Protein AF-A0A955WW22-F1 (afdb_monomer_lite)

Sequence (126 aa):
MLRGLLWAALGLWAAACSETVEDIDRTQGNLIRKADLEGEWYLLQTVVGVPPTSAFTFEGETSRMERIRWAIHEDYLVAYRSYPLVPGAEAPSTQQPFDGIENPVAAYPIQAHVDVLREYNANTGE

Secondary structure (DSSP, 8-state):
-HHHHHHHHHHGGGG-----PPEE--SPS----GGGG-S-EEE--B-----TT-SS--TT-B---EEEEEEE-SSEEEEEESSPPPTTTTS-S-SS---STT-EEEEEE-----PPEEP--TTTT-

Radius of gyration: 25.36 Å; chains: 1; bounding box: 56×61×59 Å

Structure (mmCIF, N/CA/C/O backbone):
data_AF-A0A955WW22-F1
#
_entry.id   AF-A0A955WW22-F1
#
loop_
_atom_site.group_PDB
_atom_site.id
_atom_site.type_symbol
_atom_site.label_atom_id
_atom_site.label_alt_id
_atom_site.label_comp_id
_atom_site.label_asym_id
_atom_site.label_entity_id
_atom_site.label_seq_id
_atom_site.pdbx_PDB_ins_code
_atom_site.Cartn_x
_atom_site.Cartn_y
_atom_site.Cartn_z
_atom_site.occupancy
_atom_site.B_iso_or_equiv
_atom_site.auth_seq_id
_atom_site.auth_comp_id
_atom_site.auth_asym_id
_atom_site.auth_atom_id
_atom_site.pdbx_PDB_model_num
ATOM 1 N N . MET A 1 1 ? -28.976 49.541 29.568 1.00 50.62 1 MET A N 1
ATOM 2 C CA . MET A 1 1 ? -27.673 48.837 29.636 1.00 50.62 1 MET A CA 1
ATOM 3 C C . MET A 1 1 ? -27.809 47.328 29.886 1.00 50.62 1 MET A C 1
ATOM 5 O O . MET A 1 1 ? -26.994 46.586 29.367 1.00 50.62 1 MET A O 1
ATOM 9 N N . LEU A 1 2 ? -28.868 46.841 30.556 1.00 49.44 2 LEU A N 1
ATOM 10 C CA . LEU A 1 2 ? -29.058 45.405 30.854 1.00 49.44 2 LEU A CA 1
ATOM 11 C C . LEU A 1 2 ? -29.469 44.515 29.652 1.00 49.44 2 LEU A C 1
ATOM 13 O O . LEU A 1 2 ? -29.171 43.328 29.637 1.00 49.44 2 LEU A O 1
ATOM 17 N N . ARG A 1 3 ? -30.113 45.078 28.614 1.00 49.09 3 ARG A N 1
ATOM 18 C CA . ARG A 1 3 ? -30.523 44.330 27.401 1.00 49.09 3 ARG A CA 1
ATOM 19 C C . ARG A 1 3 ? -29.359 43.960 26.477 1.00 49.09 3 ARG A C 1
ATOM 21 O O . ARG A 1 3 ? -29.460 42.949 25.807 1.00 49.09 3 ARG A O 1
ATOM 28 N N . GLY A 1 4 ? -28.265 44.726 26.457 1.00 49.16 4 GLY A N 1
ATOM 29 C CA . GLY A 1 4 ? -27.090 44.408 25.629 1.00 49.16 4 GLY A CA 1
ATOM 30 C C . GLY A 1 4 ? -26.268 43.236 26.176 1.00 49.16 4 GLY A C 1
ATOM 31 O O . GLY A 1 4 ? -25.749 42.438 25.405 1.00 49.16 4 GLY A O 1
ATOM 32 N N . LEU A 1 5 ? -26.226 43.083 27.506 1.00 53.41 5 LEU A N 1
ATOM 33 C CA . LEU A 1 5 ? -25.524 41.974 28.162 1.00 53.41 5 LEU A CA 1
ATOM 34 C C . LEU A 1 5 ? -26.197 40.614 27.912 1.00 53.41 5 LEU A C 1
ATOM 36 O O . LEU A 1 5 ? -25.508 39.609 27.769 1.00 53.41 5 LEU A O 1
ATOM 40 N N . LEU A 1 6 ? -27.530 40.583 27.812 1.00 52.78 6 LEU A N 1
ATOM 41 C CA . LEU A 1 6 ? -28.293 39.353 27.556 1.00 52.78 6 LEU A CA 1
ATOM 42 C C . LEU A 1 6 ? -28.050 38.776 26.152 1.00 52.78 6 LEU A C 1
ATOM 44 O O . LEU A 1 6 ? -28.062 37.561 25.986 1.00 52.78 6 LEU A O 1
ATOM 48 N N . TRP A 1 7 ? -27.777 39.625 25.156 1.00 54.47 7 TRP A N 1
ATOM 49 C CA . TRP A 1 7 ? -27.446 39.176 23.798 1.00 54.47 7 TRP A CA 1
ATOM 50 C C . TRP A 1 7 ? -25.994 38.702 23.669 1.00 54.47 7 TRP A C 1
ATOM 52 O O . TRP A 1 7 ? -25.729 37.754 22.935 1.00 54.47 7 TRP A O 1
ATOM 62 N N . ALA A 1 8 ? -25.066 39.296 24.426 1.00 55.69 8 ALA A N 1
ATOM 63 C CA . ALA A 1 8 ? -23.677 38.836 24.475 1.00 55.69 8 ALA A CA 1
ATOM 64 C C . ALA A 1 8 ? -23.545 37.462 25.161 1.00 55.69 8 ALA A C 1
ATOM 66 O O . ALA A 1 8 ? -22.754 36.629 24.727 1.00 55.69 8 ALA A O 1
ATOM 67 N N . ALA A 1 9 ? -24.361 37.197 26.187 1.00 55.59 9 ALA A N 1
ATOM 68 C CA . ALA A 1 9 ? -24.375 35.909 26.876 1.00 55.59 9 ALA A CA 1
ATOM 69 C C . ALA A 1 9 ? -24.913 34.765 25.999 1.00 55.59 9 ALA A C 1
ATOM 71 O O . ALA A 1 9 ? -24.430 33.647 26.120 1.00 55.59 9 ALA A O 1
ATOM 72 N N . LEU A 1 10 ? -25.862 35.029 25.092 1.00 55.91 10 LEU A N 1
ATOM 73 C CA . LEU A 1 10 ? -26.447 34.002 24.219 1.00 55.91 10 LEU A CA 1
ATOM 74 C C . LEU A 1 10 ? -25.512 33.590 23.063 1.00 55.91 10 LEU A C 1
ATOM 76 O O . LEU A 1 10 ? -25.578 32.458 22.596 1.00 55.91 10 LEU A O 1
ATOM 80 N N . GLY A 1 11 ? -24.608 34.481 22.635 1.00 57.59 11 GLY A N 1
ATOM 81 C CA . GLY A 1 11 ? -23.609 34.188 21.600 1.00 57.59 11 GLY A CA 1
ATOM 82 C C . GLY A 1 11 ? -22.461 33.284 22.068 1.00 57.59 11 GLY A C 1
ATOM 83 O O . GLY A 1 11 ? -21.884 32.573 21.251 1.00 57.59 11 GLY A O 1
ATOM 84 N N . LEU A 1 12 ? -22.157 33.256 23.373 1.00 55.91 12 LEU A N 1
ATOM 85 C CA . LEU A 1 12 ? -21.073 32.430 23.926 1.00 55.91 12 LEU A CA 1
ATOM 86 C C . LEU A 1 12 ? -21.406 30.929 23.994 1.00 55.91 12 LEU A C 1
ATOM 88 O O . LEU A 1 12 ? -20.492 30.115 24.047 1.00 55.91 12 LEU A O 1
ATOM 92 N N . TRP A 1 13 ? -22.687 30.548 23.947 1.00 55.25 13 TRP A N 1
ATOM 93 C CA . TRP A 1 13 ? -23.103 29.137 23.945 1.00 55.25 13 TRP A CA 1
ATOM 94 C C . TRP A 1 13 ? -23.014 28.480 22.563 1.00 55.25 13 TRP A C 1
ATOM 96 O O . TRP A 1 13 ? -22.964 27.258 22.470 1.00 55.25 13 TRP A O 1
ATOM 106 N N . ALA A 1 14 ? -22.950 29.268 21.485 1.00 55.97 14 ALA A N 1
ATOM 107 C CA . ALA A 1 14 ? -22.828 28.745 20.123 1.00 55.97 14 ALA A CA 1
ATOM 108 C C . ALA A 1 14 ? -21.383 28.360 19.744 1.00 55.97 14 ALA A C 1
ATOM 110 O O . ALA A 1 14 ? -21.169 27.746 18.703 1.00 55.97 14 ALA A O 1
ATOM 111 N N . ALA A 1 15 ? -20.395 28.705 20.577 1.00 56.25 15 ALA A N 1
ATOM 112 C CA . ALA A 1 15 ? -18.991 28.344 20.372 1.00 56.25 15 ALA A CA 1
ATOM 113 C C . ALA A 1 15 ? -18.618 26.966 20.956 1.00 56.25 15 ALA A C 1
ATOM 115 O O . ALA A 1 15 ? -17.486 26.533 20.789 1.00 56.25 15 ALA A O 1
ATOM 116 N N . ALA A 1 16 ? -19.556 26.253 21.593 1.00 53.38 16 ALA A N 1
ATOM 117 C CA . ALA A 1 16 ? -19.357 24.879 22.070 1.00 53.38 16 ALA A CA 1
ATOM 118 C C . ALA A 1 16 ? -19.538 23.817 20.962 1.00 53.38 16 ALA A C 1
ATOM 120 O O . ALA A 1 16 ? -19.734 22.638 21.247 1.00 53.38 16 ALA A O 1
ATOM 121 N N . CYS A 1 17 ? -19.517 24.227 19.691 1.00 58.28 17 CYS A N 1
ATOM 122 C CA . CYS A 1 17 ? -19.623 23.315 18.563 1.00 58.28 17 CYS A CA 1
ATOM 123 C C . CYS A 1 17 ? -18.399 22.394 18.486 1.00 58.28 17 CYS A C 1
ATOM 125 O O . CYS A 1 17 ? -17.362 22.783 17.958 1.00 58.28 17 CYS A O 1
ATOM 127 N N . SER A 1 18 ? -18.609 21.149 18.921 1.00 54.56 18 SER A N 1
ATOM 128 C CA . SER A 1 18 ? -18.066 19.940 18.296 1.00 54.56 18 SER A CA 1
ATOM 129 C C . SER A 1 18 ? -16.544 19.920 18.151 1.00 54.56 18 SER A C 1
ATOM 131 O O . SER A 1 18 ? -16.012 19.910 17.039 1.00 54.56 18 SER A O 1
ATOM 133 N N . GLU A 1 19 ? -15.840 19.838 19.272 1.00 60.41 19 GLU A N 1
ATOM 134 C CA . GLU A 1 19 ? -14.495 19.275 19.241 1.00 60.41 19 GLU A CA 1
ATOM 135 C C . GLU A 1 19 ? -14.633 17.781 18.925 1.00 60.41 19 GLU A C 1
ATOM 137 O O . GLU A 1 19 ? -15.349 17.057 19.621 1.00 60.41 19 GLU A O 1
ATOM 142 N N . THR A 1 20 ? -14.042 17.338 17.814 1.00 59.00 20 THR A N 1
ATOM 143 C CA . THR A 1 20 ? -14.035 15.922 17.442 1.00 59.00 20 THR A CA 1
ATOM 144 C C . THR A 1 20 ? -13.305 15.177 18.545 1.00 59.00 20 THR A C 1
ATOM 146 O O . THR A 1 20 ? -12.107 15.376 18.722 1.00 59.00 20 THR A O 1
ATOM 149 N N . VAL A 1 21 ? -14.037 14.365 19.304 1.00 63.91 21 VAL A N 1
ATOM 150 C CA . VAL A 1 21 ? -13.452 13.575 20.384 1.00 63.91 21 VAL A CA 1
ATOM 151 C C . VAL A 1 21 ? -12.376 12.677 19.786 1.00 63.91 21 VAL A C 1
ATOM 153 O O . VAL A 1 21 ? -12.659 11.917 18.856 1.00 63.91 21 VAL A O 1
ATOM 156 N N . GLU A 1 22 ? -11.140 12.833 20.260 1.00 65.19 22 GLU A N 1
ATOM 157 C CA . GLU A 1 22 ? -10.020 12.024 19.793 1.00 65.19 22 GLU A CA 1
ATOM 158 C C . GLU A 1 22 ? -10.222 10.557 20.201 1.00 65.19 22 GLU A C 1
ATOM 160 O O . GLU A 1 22 ? -10.892 10.225 21.184 1.00 65.19 22 GLU A O 1
ATOM 165 N N . ASP A 1 23 ? -9.678 9.652 19.394 1.00 67.06 23 ASP A N 1
ATOM 166 C CA . ASP A 1 23 ? -9.746 8.227 19.682 1.00 67.06 23 ASP A CA 1
ATOM 167 C C . ASP A 1 23 ? -8.780 7.885 20.831 1.00 67.06 23 ASP A C 1
ATOM 169 O O . ASP A 1 23 ? -7.624 8.318 20.829 1.00 67.06 23 ASP A O 1
ATOM 173 N N . ILE A 1 24 ? -9.211 7.061 21.798 1.00 63.59 24 ILE A N 1
ATOM 174 C CA . ILE A 1 24 ? -8.279 6.462 22.763 1.00 63.59 24 ILE A CA 1
ATOM 175 C C . ILE A 1 24 ? -7.523 5.362 22.024 1.00 63.59 24 ILE A C 1
ATOM 177 O O . ILE A 1 24 ? -7.912 4.190 22.024 1.00 63.59 24 ILE A O 1
ATOM 181 N N . ASP A 1 25 ? -6.399 5.735 21.423 1.00 62.97 25 ASP A N 1
ATOM 182 C CA . ASP A 1 25 ? -5.485 4.767 20.844 1.00 62.97 25 ASP A CA 1
ATOM 183 C C . ASP A 1 25 ? -4.551 4.196 21.924 1.00 62.97 25 ASP A C 1
ATOM 185 O O . ASP A 1 25 ? -3.544 4.786 22.317 1.00 62.97 25 ASP A O 1
ATOM 189 N N . ARG A 1 26 ? -4.924 3.025 22.450 1.00 67.38 26 ARG A N 1
ATOM 190 C CA . ARG A 1 26 ? -4.073 2.192 23.325 1.00 67.38 26 ARG A CA 1
ATOM 191 C C . ARG A 1 26 ? -3.390 1.058 22.562 1.00 67.38 26 ARG A C 1
ATOM 193 O O . ARG A 1 26 ? -2.803 0.169 23.185 1.00 67.38 26 ARG A O 1
ATOM 200 N N . THR A 1 27 ? -3.530 1.031 21.243 1.00 64.94 27 THR A N 1
ATOM 201 C CA . THR A 1 27 ? -2.924 0.007 20.401 1.00 64.94 27 THR A CA 1
ATOM 202 C C . THR A 1 27 ? -1.442 0.328 20.176 1.00 64.94 27 THR A C 1
ATOM 204 O O . THR A 1 27 ? -0.961 1.416 20.494 1.00 64.94 27 THR A O 1
ATOM 207 N N . GLN A 1 28 ? -0.658 -0.651 19.718 1.00 59.69 28 GLN A N 1
ATOM 208 C CA . GLN A 1 28 ? 0.727 -0.366 19.339 1.00 59.69 28 GLN A CA 1
ATOM 209 C C . GLN A 1 28 ? 0.752 0.511 18.080 1.00 59.69 28 GLN A C 1
ATOM 211 O O . GLN A 1 28 ? -0.123 0.390 17.229 1.00 59.69 28 GLN A O 1
ATOM 216 N N . GLY A 1 29 ? 1.769 1.371 17.946 1.00 74.19 29 GLY A N 1
ATOM 217 C CA . GLY A 1 29 ? 1.908 2.249 16.780 1.00 74.19 29 GLY A CA 1
ATOM 218 C C . GLY A 1 29 ? 1.927 1.499 15.437 1.00 74.19 29 GLY A C 1
ATOM 219 O O . GLY A 1 29 ? 2.190 0.298 15.388 1.00 74.19 29 GLY A O 1
ATOM 220 N N . ASN A 1 30 ? 1.726 2.248 14.345 1.00 79.81 30 ASN A N 1
ATOM 221 C CA . ASN A 1 30 ? 1.579 1.788 12.948 1.00 79.81 30 ASN A CA 1
ATOM 222 C C . ASN A 1 30 ? 0.169 1.346 12.523 1.00 79.81 30 ASN A C 1
ATOM 224 O O . ASN A 1 30 ? 0.026 0.614 11.542 1.00 79.81 30 ASN A O 1
ATOM 228 N N . LEU A 1 31 ? -0.878 1.822 13.196 1.00 87.81 31 LEU A N 1
ATOM 229 C CA . LEU A 1 31 ? -2.211 1.795 12.605 1.00 87.81 31 LEU A CA 1
ATOM 230 C C . LEU A 1 31 ? -2.346 2.870 11.524 1.00 87.81 31 LEU A C 1
ATOM 232 O O . LEU A 1 31 ? -1.821 3.975 11.646 1.00 87.81 31 LEU A O 1
ATOM 236 N N . ILE A 1 32 ? -3.086 2.536 10.471 1.00 90.00 32 ILE A N 1
ATOM 237 C CA . ILE A 1 32 ? -3.502 3.470 9.425 1.00 90.00 32 ILE A CA 1
ATOM 238 C C . ILE A 1 32 ? -5.025 3.484 9.443 1.00 90.00 32 ILE A C 1
ATOM 240 O O . ILE A 1 32 ? -5.656 2.423 9.381 1.00 90.00 32 ILE A O 1
ATOM 244 N N . ARG A 1 33 ? -5.637 4.669 9.527 1.00 91.56 33 ARG A N 1
ATOM 245 C CA . ARG A 1 33 ? -7.098 4.765 9.456 1.00 91.56 33 ARG A CA 1
ATOM 246 C C . ARG A 1 33 ? -7.527 4.471 8.028 1.00 91.56 33 ARG A C 1
ATOM 248 O O . ARG A 1 33 ? -6.943 4.983 7.080 1.00 91.56 33 ARG A O 1
ATOM 255 N N . LYS A 1 34 ? -8.594 3.689 7.862 1.00 93.94 34 LYS A N 1
ATOM 256 C CA . LYS A 1 34 ? -9.103 3.326 6.528 1.00 93.94 34 LYS A CA 1
ATOM 257 C C . LYS A 1 34 ? -9.460 4.558 5.687 1.00 93.94 34 LYS A C 1
ATOM 259 O O . LYS A 1 34 ? -9.192 4.563 4.493 1.00 93.94 34 LYS A O 1
ATOM 264 N N . ALA A 1 35 ? -9.976 5.608 6.327 1.00 94.25 35 ALA A N 1
ATOM 265 C CA . ALA A 1 35 ? -10.280 6.884 5.679 1.00 94.25 35 ALA A CA 1
ATOM 266 C C . ALA A 1 35 ? -9.034 7.572 5.087 1.00 94.25 35 ALA A C 1
ATOM 268 O O . ALA A 1 35 ? -9.130 8.237 4.061 1.00 94.25 35 ALA A O 1
ATOM 269 N N . ASP A 1 36 ? -7.850 7.363 5.676 1.00 94.12 36 ASP A N 1
ATOM 270 C CA . ASP A 1 36 ? -6.595 7.911 5.153 1.00 94.12 36 ASP A CA 1
ATOM 271 C C . ASP A 1 36 ? -6.123 7.168 3.886 1.00 94.12 36 ASP A C 1
ATOM 273 O O . ASP A 1 36 ? -5.139 7.578 3.290 1.00 94.12 36 ASP A O 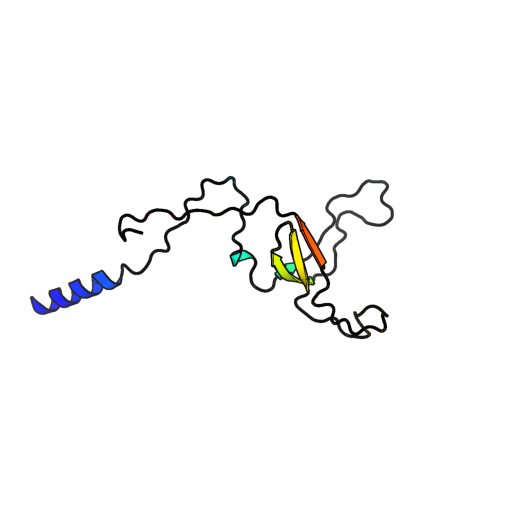1
ATOM 277 N N . LEU A 1 37 ? -6.785 6.081 3.464 1.00 96.06 37 LEU A N 1
ATOM 278 C CA . LEU A 1 37 ? -6.491 5.346 2.222 1.00 96.06 37 LEU A CA 1
ATOM 279 C C . LEU A 1 37 ? -7.475 5.675 1.089 1.00 96.06 37 LEU A C 1
ATOM 281 O O . LEU A 1 37 ? -7.362 5.130 -0.010 1.00 96.06 37 LEU A O 1
ATOM 285 N N . GLU A 1 38 ? -8.448 6.550 1.334 1.00 96.12 38 GLU A N 1
ATOM 286 C CA . GLU A 1 38 ? -9.395 6.982 0.312 1.00 96.12 38 GLU A CA 1
ATOM 287 C C . GLU A 1 38 ? -8.722 7.888 -0.738 1.00 96.12 38 GLU A C 1
ATOM 289 O O . GLU A 1 38 ? -7.643 8.449 -0.530 1.00 96.12 38 GLU A O 1
ATOM 294 N N . GLY A 1 39 ? -9.360 8.026 -1.903 1.00 95.62 39 GLY A N 1
ATOM 295 C CA . GLY A 1 39 ? -8.881 8.875 -2.996 1.00 95.62 39 GLY A CA 1
ATOM 296 C C . GLY A 1 39 ? -7.858 8.218 -3.929 1.00 95.62 39 GLY A C 1
ATOM 297 O O . GLY A 1 39 ? -7.768 6.993 -4.039 1.00 95.62 39 GLY A O 1
ATOM 298 N N . GLU A 1 40 ? -7.123 9.060 -4.659 1.00 96.00 40 GLU A N 1
ATOM 299 C CA . GLU A 1 40 ? -6.090 8.639 -5.607 1.00 96.00 40 GLU A CA 1
ATOM 300 C C . GLU A 1 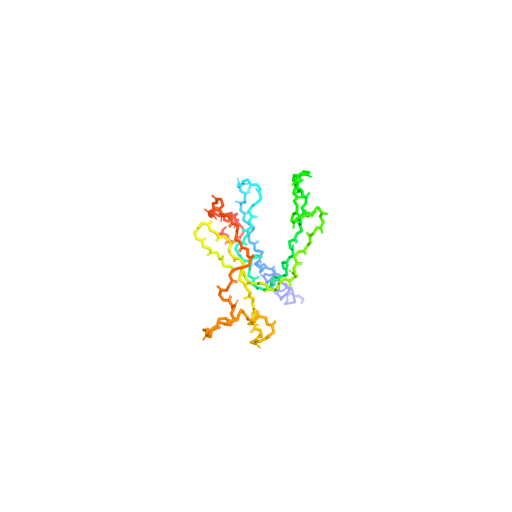40 ? -4.690 8.905 -5.052 1.00 96.00 40 GLU A C 1
ATOM 302 O O . GLU A 1 40 ? -4.420 9.961 -4.479 1.00 96.00 40 GLU A O 1
ATOM 307 N N . TRP A 1 41 ? -3.784 7.961 -5.284 1.00 96.56 41 TRP A N 1
ATOM 308 C CA . TRP A 1 41 ? -2.414 7.988 -4.781 1.00 96.56 41 TRP A CA 1
ATOM 309 C C . TRP A 1 41 ? -1.418 7.824 -5.920 1.00 96.56 41 TRP A C 1
ATOM 311 O O . TRP A 1 41 ? -1.727 7.208 -6.937 1.00 96.56 41 TRP A O 1
ATOM 321 N N . TYR A 1 42 ? -0.205 8.336 -5.734 1.00 95.94 42 TYR A N 1
ATOM 322 C CA . TYR A 1 42 ? 0.916 8.057 -6.627 1.00 95.94 42 TYR A CA 1
ATOM 323 C C . TYR A 1 42 ? 1.841 7.044 -5.962 1.00 95.94 42 TYR A C 1
ATOM 325 O O . TYR A 1 42 ? 2.363 7.292 -4.877 1.00 95.94 42 TYR A O 1
ATOM 333 N N . LEU A 1 43 ? 2.034 5.903 -6.618 1.00 95.19 43 LEU A N 1
ATOM 334 C CA . LEU A 1 43 ? 2.895 4.824 -6.156 1.00 95.19 43 LEU A CA 1
ATOM 335 C C . LEU A 1 43 ? 4.120 4.718 -7.060 1.00 95.19 43 LEU A C 1
ATOM 337 O O . LEU A 1 43 ? 4.008 4.699 -8.286 1.00 95.19 43 LEU A O 1
ATOM 341 N N . LEU A 1 44 ? 5.288 4.614 -6.436 1.00 94.75 44 LEU A N 1
ATOM 342 C CA . LEU A 1 44 ? 6.562 4.385 -7.099 1.00 94.75 44 LEU A CA 1
ATOM 343 C C . LEU A 1 44 ? 7.369 3.406 -6.247 1.00 94.75 44 LEU A C 1
ATOM 345 O O . LEU A 1 44 ? 7.600 3.669 -5.068 1.00 94.75 44 LEU A O 1
ATOM 349 N N . GLN A 1 45 ? 7.770 2.275 -6.819 1.00 93.19 45 GLN A N 1
ATOM 350 C CA . GLN A 1 45 ? 8.577 1.285 -6.110 1.00 93.19 45 GLN A CA 1
ATOM 351 C C . GLN A 1 45 ? 10.045 1.471 -6.466 1.00 93.19 45 GLN A C 1
ATOM 353 O O . GLN A 1 45 ? 10.378 1.597 -7.641 1.00 93.19 45 GLN A O 1
ATOM 358 N N . THR A 1 46 ? 10.915 1.427 -5.462 1.00 95.31 46 THR A N 1
ATOM 359 C CA . THR A 1 46 ? 12.368 1.466 -5.644 1.00 95.31 46 THR A CA 1
ATOM 360 C C . THR A 1 46 ? 12.988 0.260 -4.962 1.00 95.31 46 THR A C 1
ATOM 362 O O . THR A 1 46 ? 12.668 -0.065 -3.817 1.00 95.31 46 THR A O 1
ATOM 365 N N . VAL A 1 47 ? 13.888 -0.408 -5.672 1.00 95.19 47 VAL A N 1
ATOM 366 C CA . VAL A 1 47 ? 14.666 -1.525 -5.151 1.00 95.19 47 VAL A CA 1
ATOM 367 C C . VAL A 1 47 ? 15.729 -0.977 -4.201 1.00 95.19 47 VAL A C 1
ATOM 369 O O . VAL A 1 47 ? 16.614 -0.237 -4.617 1.00 95.19 47 VAL A O 1
ATOM 372 N N . VAL A 1 48 ? 15.649 -1.326 -2.917 1.00 96.19 48 VAL A N 1
ATOM 373 C CA . VAL A 1 48 ? 16.580 -0.833 -1.878 1.00 96.19 48 VAL A CA 1
ATOM 374 C C . VAL A 1 48 ? 17.671 -1.835 -1.498 1.00 96.19 48 VAL A C 1
ATOM 376 O O . VAL A 1 48 ? 18.529 -1.523 -0.681 1.00 96.19 48 VAL A O 1
ATOM 379 N N . GLY A 1 49 ? 17.628 -3.044 -2.053 1.00 95.50 49 GLY A N 1
ATOM 380 C CA . GLY A 1 49 ? 18.592 -4.093 -1.745 1.00 95.50 49 GLY A CA 1
ATOM 381 C C . GLY A 1 49 ? 18.422 -5.292 -2.663 1.00 95.50 49 GLY A C 1
ATOM 382 O O . GLY A 1 49 ? 17.296 -5.737 -2.899 1.00 95.50 49 GLY A O 1
ATOM 383 N N . VAL A 1 50 ? 19.535 -5.823 -3.170 1.00 95.88 50 VAL A N 1
ATOM 384 C CA . VAL A 1 50 ? 19.556 -7.050 -3.982 1.00 95.88 50 VAL A CA 1
ATOM 385 C C . VAL A 1 50 ? 20.769 -7.910 -3.618 1.00 95.88 50 VAL A C 1
ATOM 387 O O . VAL A 1 50 ? 21.815 -7.378 -3.249 1.00 95.88 50 VAL A O 1
ATOM 390 N N . PRO A 1 51 ? 20.688 -9.247 -3.730 1.00 94.62 51 PRO A N 1
ATOM 391 C CA . PRO A 1 51 ? 21.870 -10.089 -3.599 1.00 94.62 51 PRO A CA 1
ATOM 392 C C . PRO A 1 51 ? 22.933 -9.720 -4.652 1.00 94.62 51 PRO A C 1
ATOM 394 O O . PRO A 1 51 ? 22.565 -9.476 -5.804 1.00 94.62 51 PRO A O 1
ATOM 397 N N . PRO A 1 52 ? 24.242 -9.780 -4.333 1.00 89.94 52 PRO A N 1
ATOM 398 C CA . PRO A 1 52 ? 25.310 -9.444 -5.286 1.00 89.94 52 PRO A CA 1
ATOM 399 C C . PRO A 1 52 ? 25.333 -10.304 -6.558 1.00 89.94 52 PRO A C 1
ATOM 401 O O . PRO A 1 52 ? 25.963 -9.945 -7.545 1.00 89.94 52 PRO A O 1
ATOM 404 N N . THR A 1 53 ? 24.677 -11.464 -6.531 1.00 94.56 53 THR A N 1
ATOM 405 C CA . THR A 1 53 ? 24.560 -12.397 -7.657 1.00 94.56 53 THR A CA 1
ATOM 406 C C . THR A 1 53 ? 23.334 -12.138 -8.541 1.00 94.56 53 THR 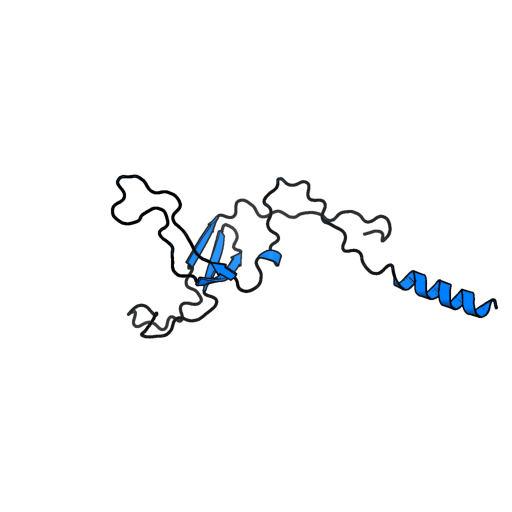A C 1
ATOM 408 O O . THR A 1 53 ? 23.096 -12.900 -9.478 1.00 94.56 53 THR A O 1
ATOM 411 N N . SER A 1 54 ? 22.536 -11.102 -8.254 1.00 92.81 54 SER A N 1
ATOM 412 C CA . SER A 1 54 ? 21.368 -10.739 -9.061 1.00 92.81 54 SER A CA 1
ATOM 413 C C . SER A 1 54 ? 21.791 -10.247 -10.446 1.00 92.81 54 SER A C 1
ATOM 415 O O . SER A 1 54 ? 22.614 -9.345 -10.568 1.00 92.81 54 SER A O 1
ATOM 417 N N . ALA A 1 55 ? 21.216 -10.832 -11.499 1.00 91.56 55 ALA A N 1
ATOM 418 C CA . ALA A 1 55 ? 21.534 -10.492 -12.889 1.00 91.56 55 ALA A CA 1
ATOM 419 C C . ALA A 1 55 ? 20.452 -9.648 -13.590 1.00 91.56 55 ALA A C 1
ATOM 421 O O . ALA A 1 55 ? 20.635 -9.271 -14.744 1.00 91.56 55 ALA A O 1
ATOM 422 N N . PHE A 1 56 ? 19.315 -9.392 -12.935 1.00 90.38 56 PHE A N 1
ATOM 423 C CA . PHE A 1 56 ? 18.117 -8.832 -13.578 1.00 90.38 56 PHE A CA 1
ATOM 424 C C . PHE A 1 56 ? 17.636 -7.504 -12.980 1.00 90.38 56 PHE A C 1
ATOM 426 O O . PHE A 1 56 ? 16.714 -6.913 -13.525 1.00 90.38 56 PHE A O 1
ATOM 433 N N . THR A 1 57 ? 18.224 -7.053 -11.870 1.00 93.56 57 THR A N 1
ATOM 434 C CA . THR A 1 57 ? 17.845 -5.815 -11.173 1.00 93.56 57 THR A CA 1
ATOM 435 C C . THR A 1 57 ? 19.019 -5.289 -10.341 1.00 93.56 57 THR A C 1
ATOM 437 O O . THR A 1 57 ? 19.963 -6.039 -10.071 1.00 93.56 57 THR A O 1
ATOM 440 N N . PHE A 1 58 ? 18.975 -4.021 -9.931 1.00 93.12 58 PHE A N 1
ATOM 441 C CA . PHE A 1 58 ? 20.010 -3.362 -9.131 1.00 93.12 58 PHE A CA 1
ATOM 442 C C . PHE A 1 58 ? 19.410 -2.399 -8.094 1.00 93.12 58 PHE A C 1
ATOM 444 O O . PHE A 1 58 ? 18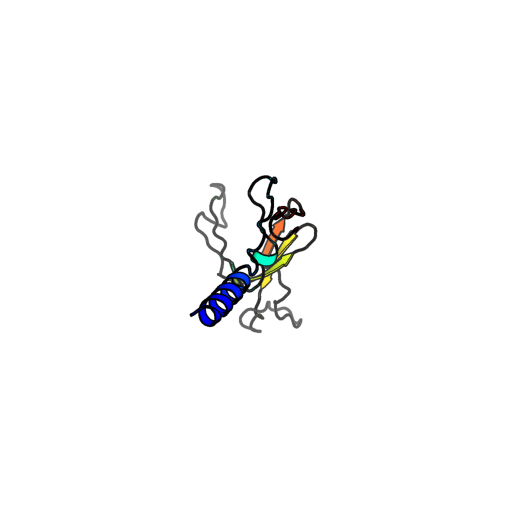.284 -1.925 -8.237 1.00 93.12 58 PHE A O 1
ATOM 451 N N . GLU A 1 59 ? 20.169 -2.089 -7.041 1.00 95.88 59 GLU A N 1
ATOM 452 C CA . GLU A 1 59 ? 19.755 -1.111 -6.026 1.00 95.88 59 GLU A CA 1
ATOM 453 C C . GLU A 1 59 ? 19.570 0.279 -6.649 1.00 95.88 59 GLU A C 1
ATOM 455 O O . GLU A 1 59 ? 20.446 0.789 -7.346 1.00 95.88 59 GLU A O 1
ATOM 460 N N . GLY A 1 60 ? 18.421 0.900 -6.398 1.00 94.56 60 GLY A N 1
ATOM 461 C CA . GLY A 1 60 ? 18.004 2.166 -6.996 1.00 94.56 60 GLY A CA 1
ATOM 462 C C . GLY A 1 60 ? 17.161 2.017 -8.265 1.00 94.56 60 GLY A C 1
ATOM 463 O O . GLY A 1 60 ? 16.569 3.005 -8.707 1.00 94.56 60 GLY A O 1
ATOM 464 N N . GLU A 1 61 ? 17.039 0.813 -8.837 1.00 95.25 61 GLU A N 1
ATOM 465 C CA . GLU A 1 61 ? 16.072 0.577 -9.909 1.00 95.25 61 GLU A CA 1
ATOM 466 C C . GLU A 1 61 ? 14.665 0.935 -9.422 1.00 95.25 61 GLU A C 1
ATOM 468 O O . GLU A 1 61 ? 14.250 0.567 -8.321 1.00 95.25 61 GLU A O 1
ATOM 473 N N . THR A 1 62 ? 13.947 1.704 -10.235 1.00 94.88 62 THR A N 1
ATOM 474 C CA . THR A 1 62 ? 12.660 2.284 -9.865 1.00 94.88 62 THR A CA 1
ATOM 475 C C . THR A 1 62 ? 11.611 1.941 -10.917 1.00 94.88 62 THR A C 1
ATOM 477 O O . THR A 1 62 ? 11.895 1.969 -12.115 1.00 94.88 62 THR A O 1
ATOM 480 N N . SER A 1 63 ? 10.398 1.608 -10.474 1.00 91.12 63 SER A N 1
ATOM 481 C CA . SER A 1 63 ? 9.272 1.283 -11.350 1.00 91.12 63 SER A CA 1
ATOM 482 C C . SER A 1 63 ? 8.750 2.514 -12.101 1.00 91.12 63 SER A C 1
ATOM 484 O O . SER A 1 63 ? 9.170 3.649 -11.873 1.00 91.12 63 SER A O 1
ATOM 486 N N . ARG A 1 64 ? 7.764 2.314 -12.982 1.00 89.44 64 ARG A N 1
ATOM 487 C CA . ARG A 1 64 ? 6.936 3.428 -13.460 1.00 89.44 64 ARG A CA 1
ATOM 488 C C . ARG A 1 64 ? 6.090 3.961 -12.301 1.00 89.44 64 ARG A C 1
ATOM 490 O O . ARG A 1 64 ? 5.618 3.175 -11.478 1.00 89.44 64 ARG A O 1
ATOM 497 N N . MET A 1 65 ? 5.905 5.280 -12.249 1.00 93.44 65 MET A N 1
ATOM 498 C CA . MET A 1 65 ? 4.942 5.896 -11.339 1.00 93.44 65 MET A CA 1
ATOM 499 C C . MET A 1 65 ? 3.524 5.544 -11.781 1.00 93.44 65 MET A C 1
ATOM 501 O O . MET A 1 65 ? 3.140 5.808 -12.920 1.00 93.44 65 MET A O 1
ATOM 505 N N . GLU A 1 66 ? 2.746 4.980 -10.870 1.00 92.81 66 GLU A N 1
ATOM 506 C CA . GLU A 1 66 ? 1.364 4.586 -11.108 1.00 92.81 66 GLU A CA 1
ATOM 507 C C . GLU A 1 66 ? 0.422 5.461 -10.286 1.00 92.81 66 GLU A C 1
ATOM 509 O O . GLU A 1 66 ? 0.693 5.743 -9.118 1.00 92.81 66 GLU A O 1
ATOM 514 N N . ARG A 1 67 ? -0.701 5.874 -10.885 1.00 94.69 67 ARG A N 1
ATOM 515 C CA . ARG A 1 67 ? -1.816 6.459 -10.136 1.00 94.69 67 ARG A CA 1
ATOM 516 C C . ARG A 1 67 ? -2.781 5.353 -9.731 1.00 94.69 67 ARG A C 1
ATOM 518 O O . ARG A 1 67 ? -3.280 4.624 -10.593 1.00 94.69 67 ARG A O 1
ATOM 525 N N . ILE A 1 68 ? -3.017 5.219 -8.432 1.00 95.88 68 ILE A N 1
ATOM 526 C CA . ILE A 1 68 ? -3.715 4.077 -7.849 1.00 95.88 68 ILE A CA 1
ATOM 527 C C . ILE A 1 68 ? -4.898 4.496 -6.979 1.00 95.88 68 ILE A C 1
ATOM 529 O O . ILE A 1 68 ? -4.949 5.614 -6.470 1.00 95.88 68 ILE A O 1
ATOM 533 N N . ARG A 1 69 ? -5.807 3.548 -6.764 1.00 96.25 69 ARG A N 1
ATOM 534 C CA . ARG A 1 69 ? -6.789 3.532 -5.678 1.00 96.25 69 ARG A CA 1
ATOM 535 C C . ARG A 1 69 ? -6.520 2.319 -4.793 1.00 96.25 69 ARG A C 1
ATOM 537 O O . ARG A 1 69 ? -6.196 1.242 -5.304 1.00 96.25 69 ARG A O 1
ATOM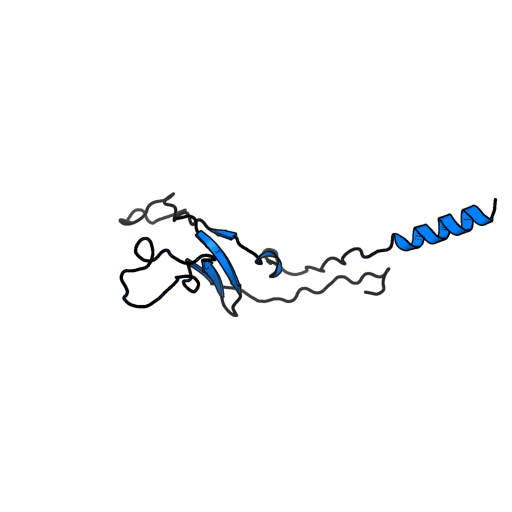 544 N N . TRP A 1 70 ? -6.679 2.478 -3.487 1.00 97.38 70 TRP A N 1
ATOM 545 C CA . TRP A 1 70 ? -6.582 1.361 -2.557 1.00 97.38 70 TRP A CA 1
ATOM 546 C C . TRP A 1 70 ? -7.900 0.589 -2.492 1.00 97.38 70 TRP A C 1
ATOM 548 O O . TRP A 1 70 ? -8.984 1.170 -2.481 1.00 97.38 70 TRP A O 1
ATOM 558 N N . ALA A 1 71 ? -7.803 -0.733 -2.432 1.00 97.00 71 ALA A N 1
ATOM 559 C CA . ALA A 1 71 ? -8.896 -1.629 -2.097 1.00 97.00 71 ALA A CA 1
ATOM 560 C C . ALA A 1 71 ? -8.506 -2.422 -0.850 1.00 97.00 71 ALA A C 1
ATOM 562 O O . ALA A 1 71 ? -7.463 -3.079 -0.808 1.00 97.00 71 ALA A O 1
ATOM 563 N N . ILE A 1 72 ? -9.342 -2.323 0.178 1.00 97.31 72 ILE A N 1
ATOM 564 C CA . ILE A 1 72 ? -9.122 -2.980 1.462 1.00 97.31 72 ILE A CA 1
ATOM 565 C C . ILE A 1 72 ? -9.903 -4.292 1.449 1.00 97.31 72 ILE A C 1
ATOM 567 O O . ILE A 1 72 ? -11.134 -4.282 1.444 1.00 97.31 72 ILE A O 1
ATOM 571 N N . HIS A 1 73 ? -9.187 -5.410 1.445 1.00 96.19 73 HIS A N 1
ATOM 572 C CA . HIS A 1 73 ? -9.750 -6.748 1.596 1.00 96.19 73 HIS A CA 1
ATOM 573 C C . HIS A 1 73 ? -9.515 -7.269 3.022 1.00 96.19 73 HIS A C 1
ATOM 575 O O . HIS A 1 73 ? -8.967 -6.564 3.870 1.00 96.19 73 HIS A O 1
ATOM 581 N N . GLU A 1 74 ? -9.953 -8.498 3.297 1.00 95.25 74 GLU A N 1
ATOM 582 C CA . GLU A 1 74 ? -9.729 -9.154 4.591 1.00 95.25 74 GLU A CA 1
ATOM 583 C C . GLU A 1 74 ? -8.226 -9.287 4.880 1.00 95.25 74 GLU A C 1
ATOM 585 O O . GLU A 1 74 ? -7.739 -8.704 5.845 1.00 95.25 74 GLU A O 1
ATOM 590 N N . ASP A 1 75 ? -7.478 -9.914 3.967 1.00 97.62 75 ASP A N 1
ATOM 591 C CA . ASP A 1 75 ? -6.057 -10.223 4.179 1.00 97.62 75 ASP A CA 1
ATOM 592 C C . ASP A 1 75 ? -5.083 -9.272 3.470 1.00 97.62 75 ASP A C 1
ATOM 594 O O . ASP A 1 75 ? -3.882 -9.304 3.736 1.00 97.62 75 ASP A O 1
ATOM 598 N N . TYR A 1 76 ? -5.562 -8.437 2.542 1.00 97.62 76 TYR A N 1
ATOM 599 C CA . TYR A 1 76 ? -4.695 -7.635 1.677 1.00 97.62 76 TYR A CA 1
ATOM 600 C C . TYR A 1 76 ? -5.191 -6.207 1.469 1.00 97.62 76 TYR A C 1
ATOM 602 O O . TYR A 1 76 ? -6.372 -5.954 1.234 1.00 97.62 76 TYR A O 1
ATOM 610 N N . LEU A 1 77 ? -4.239 -5.279 1.458 1.00 97.19 77 LEU A N 1
ATOM 611 C CA . LEU A 1 77 ? -4.379 -3.939 0.916 1.00 97.19 77 LEU A CA 1
ATOM 612 C C . LEU A 1 77 ? -3.858 -3.958 -0.524 1.00 97.19 77 LEU A C 1
ATOM 614 O O . LEU A 1 77 ? -2.654 -4.105 -0.753 1.00 97.19 77 LEU A O 1
ATOM 618 N N . VAL A 1 78 ? -4.760 -3.836 -1.493 1.00 97.50 78 VAL A N 1
ATOM 619 C CA . VAL A 1 78 ? -4.437 -3.964 -2.920 1.00 97.50 78 VAL A CA 1
ATOM 620 C C . VAL A 1 78 ? -4.470 -2.594 -3.590 1.00 97.50 78 VAL A C 1
ATOM 622 O O . VAL A 1 78 ? -5.420 -1.831 -3.423 1.00 97.50 78 VAL A O 1
ATOM 625 N N . ALA A 1 79 ? -3.430 -2.284 -4.360 1.00 96.69 79 ALA A N 1
ATOM 626 C CA . ALA A 1 79 ? -3.365 -1.106 -5.213 1.00 96.69 79 ALA A CA 1
ATOM 627 C C . ALA A 1 79 ? -3.867 -1.456 -6.616 1.00 96.69 79 ALA A C 1
ATOM 629 O O . ALA A 1 79 ? -3.252 -2.270 -7.305 1.00 96.69 79 ALA A O 1
ATOM 630 N N . TYR A 1 80 ? -4.933 -0.798 -7.062 1.00 95.06 80 TYR A N 1
ATOM 631 C CA . TYR A 1 80 ? -5.442 -0.885 -8.434 1.00 95.06 80 TYR A CA 1
ATOM 632 C C . TYR A 1 80 ? -5.162 0.407 -9.185 1.00 95.06 80 TYR A C 1
ATOM 634 O O . TYR A 1 80 ? -5.193 1.474 -8.573 1.00 95.06 80 TYR A O 1
ATOM 642 N N . ARG A 1 81 ? -4.941 0.352 -10.504 1.00 92.81 81 ARG A N 1
ATOM 643 C CA . ARG A 1 81 ? -4.851 1.588 -11.299 1.00 92.81 81 ARG A CA 1
ATOM 644 C C . ARG A 1 81 ? -6.161 2.360 -11.222 1.00 92.81 81 ARG A C 1
ATOM 646 O O . ARG A 1 81 ? -7.242 1.792 -11.344 1.00 92.81 81 ARG A O 1
ATOM 653 N N . SER A 1 82 ? -6.061 3.676 -11.075 1.00 93.19 82 SER A N 1
ATOM 654 C CA . SER A 1 82 ? -7.232 4.558 -11.099 1.00 93.19 82 SER A CA 1
ATOM 655 C C . SER A 1 82 ? -7.574 5.076 -12.505 1.00 93.19 82 SER A C 1
ATOM 657 O O . SER A 1 82 ? -8.437 5.935 -12.669 1.00 93.19 82 SER A O 1
ATOM 659 N N . TYR A 1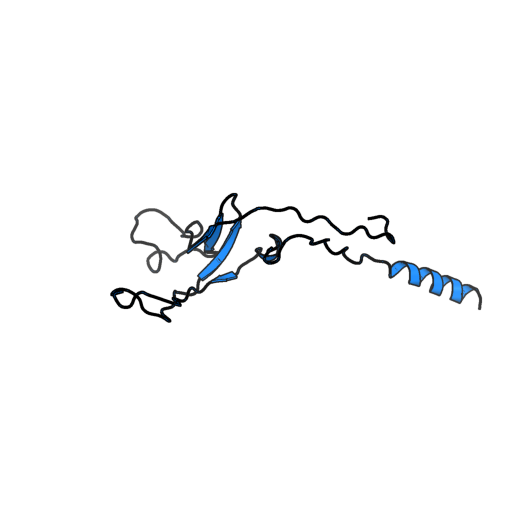 83 ? -6.886 4.580 -13.535 1.00 89.12 83 TYR A N 1
ATOM 660 C CA . TYR A 1 83 ? -7.046 5.004 -14.922 1.00 89.12 83 TYR A CA 1
ATOM 661 C C . TYR A 1 83 ? -7.010 3.799 -15.871 1.00 89.12 83 TYR A C 1
ATOM 663 O O . TYR A 1 83 ? -6.331 2.811 -15.575 1.00 89.12 83 TYR A O 1
ATOM 671 N N . PRO A 1 84 ? -7.725 3.872 -17.007 1.00 85.94 84 PRO A N 1
ATOM 672 C CA . PRO A 1 84 ? -7.687 2.818 -18.002 1.00 85.94 84 PRO A CA 1
ATOM 673 C C . PRO A 1 84 ? -6.378 2.849 -18.798 1.00 85.94 84 PRO A C 1
ATOM 675 O O . PRO A 1 84 ? -5.840 3.917 -19.092 1.00 85.94 84 PRO A O 1
ATOM 678 N N . LEU A 1 85 ? -5.902 1.676 -19.205 1.00 82.44 85 LEU A N 1
ATOM 679 C CA . LEU A 1 85 ? -4.807 1.514 -20.153 1.00 82.44 85 LEU A CA 1
ATOM 680 C C . LEU A 1 85 ? -5.252 1.928 -21.553 1.00 82.44 85 LEU A C 1
ATOM 682 O O . LEU A 1 85 ? -6.354 1.595 -21.998 1.00 82.44 85 LEU A O 1
ATOM 686 N N . VAL A 1 86 ? -4.364 2.600 -22.284 1.00 77.75 86 VAL A N 1
ATOM 687 C CA . VAL A 1 86 ? -4.626 2.968 -23.678 1.00 77.75 86 VAL A CA 1
ATOM 688 C C . VAL A 1 86 ? -4.453 1.739 -24.589 1.00 77.75 86 VAL A C 1
ATOM 690 O O . VAL A 1 86 ? -3.350 1.175 -24.660 1.00 77.75 86 VAL A O 1
ATOM 693 N N . PRO A 1 87 ? -5.496 1.316 -25.334 1.00 71.69 87 PRO A N 1
ATOM 694 C CA . PRO A 1 87 ? -5.390 0.190 -26.257 1.00 71.69 87 PRO A CA 1
ATOM 695 C C . PRO A 1 87 ? -4.304 0.416 -27.316 1.00 71.69 87 PRO A C 1
ATOM 697 O O . PRO A 1 87 ? -4.230 1.480 -27.926 1.00 71.69 87 PRO A O 1
ATOM 700 N N . GLY A 1 88 ? -3.453 -0.587 -27.541 1.00 69.19 88 GLY A N 1
ATOM 701 C CA . GLY A 1 88 ? -2.374 -0.541 -28.538 1.00 69.19 88 GLY A CA 1
ATOM 702 C C . GLY A 1 88 ? -1.105 0.210 -28.114 1.00 69.19 88 GLY A C 1
ATOM 703 O O . GLY A 1 88 ? -0.071 0.014 -28.745 1.00 69.19 88 GLY A O 1
ATOM 704 N N . ALA A 1 89 ? -1.154 1.015 -27.048 1.00 72.75 89 ALA A N 1
ATOM 705 C CA . ALA A 1 89 ? 0.025 1.655 -26.457 1.00 72.75 89 ALA A CA 1
ATOM 706 C C . ALA A 1 89 ? 0.460 0.979 -25.146 1.00 72.75 89 ALA A C 1
ATOM 708 O O . ALA A 1 89 ? 1.653 0.815 -24.907 1.00 72.75 89 ALA A O 1
ATOM 709 N N . GLU A 1 90 ? -0.504 0.579 -24.310 1.00 67.31 90 GLU A N 1
ATOM 710 C CA . GLU A 1 90 ? -0.257 0.074 -22.951 1.00 67.31 90 GLU A CA 1
ATOM 711 C C . GLU A 1 90 ? -1.000 -1.236 -22.640 1.00 67.31 90 GLU A C 1
ATOM 713 O O . GLU A 1 90 ? -0.592 -1.979 -21.748 1.00 67.31 90 GLU A O 1
ATOM 718 N N . ALA A 1 91 ? -2.087 -1.544 -23.358 1.00 60.69 91 ALA A N 1
ATOM 719 C CA . ALA A 1 91 ? -2.794 -2.809 -23.182 1.00 60.69 91 ALA A CA 1
ATOM 720 C C . ALA A 1 91 ? -1.950 -3.988 -23.718 1.00 60.69 91 ALA A C 1
ATOM 722 O O . ALA A 1 91 ? -1.394 -3.879 -24.818 1.00 60.69 91 ALA A O 1
ATOM 723 N N . PRO A 1 92 ? -1.860 -5.124 -22.993 1.00 57.78 92 PRO A N 1
ATOM 724 C CA . PRO A 1 92 ? -1.221 -6.327 -23.520 1.00 57.78 92 PRO A CA 1
ATOM 725 C C . PRO A 1 92 ? -1.877 -6.735 -24.845 1.00 57.78 92 PRO A C 1
ATOM 727 O O . PRO A 1 92 ? -3.059 -6.478 -25.068 1.00 57.78 92 PRO A O 1
ATOM 730 N N . SER A 1 93 ? -1.129 -7.414 -25.721 1.00 54.31 93 SER A N 1
ATOM 731 C CA . SER A 1 93 ? -1.584 -7.883 -27.046 1.00 54.31 93 SER A CA 1
ATOM 732 C C . SER A 1 93 ? -2.714 -8.930 -27.006 1.00 54.31 93 SER A C 1
ATOM 734 O O . SER A 1 93 ? -2.978 -9.626 -27.989 1.00 54.31 93 SER A O 1
ATOM 736 N N . THR A 1 94 ? -3.385 -9.075 -25.868 1.00 55.25 94 THR A N 1
ATOM 737 C CA . THR A 1 94 ? -4.522 -9.957 -25.671 1.00 55.25 94 THR A CA 1
ATOM 738 C C . THR A 1 94 ? -5.735 -9.413 -26.413 1.00 55.25 94 THR A C 1
ATOM 740 O O . THR A 1 94 ? -6.143 -8.274 -26.216 1.00 55.25 94 THR A O 1
ATOM 743 N N . GLN A 1 95 ? -6.363 -10.266 -27.222 1.00 55.12 95 GLN A N 1
ATOM 744 C CA . GLN A 1 95 ? -7.596 -9.992 -27.977 1.00 55.12 95 GLN A CA 1
ATOM 745 C C . GLN A 1 95 ? -8.841 -9.759 -27.094 1.00 55.12 95 GLN A C 1
ATOM 747 O O . GLN A 1 95 ? -9.959 -9.743 -27.601 1.00 55.12 95 GLN A O 1
ATOM 752 N N . GLN A 1 96 ? -8.666 -9.628 -25.779 1.00 61.16 96 GLN A N 1
ATOM 753 C CA . GLN A 1 96 ? -9.750 -9.440 -24.826 1.00 61.16 96 GLN A CA 1
ATOM 754 C C . GLN A 1 96 ? -9.848 -7.961 -24.448 1.00 61.16 96 GLN A C 1
ATOM 756 O O . GLN A 1 96 ? -8.816 -7.356 -24.148 1.00 61.16 96 GLN A O 1
ATOM 761 N N . PRO A 1 97 ? -11.057 -7.371 -24.444 1.00 63.97 97 PRO A N 1
ATOM 762 C CA . PRO A 1 97 ? -11.247 -6.019 -23.947 1.00 63.97 97 PRO A CA 1
ATOM 763 C C . PRO A 1 97 ? -10.900 -5.992 -22.455 1.00 63.97 97 PRO A C 1
ATOM 765 O O . PRO A 1 97 ? -11.639 -6.502 -21.618 1.00 63.97 97 PRO A O 1
ATOM 768 N N . PHE A 1 98 ? -9.740 -5.423 -22.144 1.00 69.69 98 PHE A N 1
ATOM 769 C CA . PHE A 1 98 ? -9.251 -5.211 -20.792 1.00 69.69 98 PHE A CA 1
ATOM 770 C C . PHE A 1 98 ? -8.768 -3.771 -20.685 1.00 69.69 98 PHE A C 1
ATOM 772 O O . PHE A 1 98 ? -7.792 -3.385 -21.327 1.00 69.69 98 PHE A O 1
ATOM 779 N N . ASP A 1 99 ? -9.473 -2.974 -19.891 1.00 72.25 99 ASP A N 1
ATOM 780 C CA . ASP A 1 99 ? -9.134 -1.575 -19.641 1.00 72.25 99 ASP A CA 1
ATOM 781 C C . ASP A 1 99 ? -8.065 -1.417 -18.550 1.00 72.25 99 ASP A C 1
ATOM 783 O O . ASP A 1 99 ? -7.575 -0.321 -18.330 1.00 72.25 99 ASP A O 1
ATOM 787 N N . GLY A 1 100 ? -7.660 -2.497 -17.877 1.00 74.19 100 GLY A N 1
ATOM 788 C CA . GLY A 1 100 ? -6.584 -2.481 -16.891 1.00 74.19 100 GLY A CA 1
ATOM 789 C C . GLY A 1 100 ? -6.901 -1.803 -15.560 1.00 74.19 100 GLY A C 1
ATOM 790 O O . GLY A 1 100 ? -5.993 -1.724 -14.729 1.00 74.19 100 GLY A O 1
ATOM 791 N N . ILE A 1 101 ? -8.147 -1.372 -15.328 1.00 78.38 101 ILE A N 1
ATOM 792 C CA . ILE A 1 101 ? -8.573 -0.745 -14.065 1.00 78.38 101 ILE A CA 1
ATOM 793 C C . ILE A 1 101 ? -8.564 -1.775 -12.926 1.00 78.38 101 ILE A C 1
ATOM 795 O O . ILE A 1 101 ? -8.062 -1.503 -11.840 1.00 78.38 101 ILE A O 1
ATOM 799 N N . GLU A 1 102 ? -9.014 -3.001 -13.197 1.00 81.50 102 GLU A N 1
ATOM 800 C CA . GLU A 1 102 ? -8.981 -4.119 -12.238 1.00 81.50 102 GLU A CA 1
ATOM 801 C C . GLU A 1 102 ? -7.638 -4.874 -12.239 1.00 81.50 102 GLU A C 1
ATOM 803 O O . GLU A 1 102 ? -7.539 -5.999 -11.751 1.00 81.50 102 GLU A O 1
ATOM 808 N N . ASN A 1 103 ? -6.582 -4.275 -12.801 1.00 82.94 103 ASN A N 1
ATOM 809 C CA . ASN A 1 103 ? -5.240 -4.843 -12.763 1.00 82.94 103 ASN A CA 1
ATOM 810 C C . ASN A 1 103 ? -4.512 -4.391 -11.484 1.00 82.94 103 ASN A C 1
ATOM 812 O O . ASN A 1 103 ? -4.205 -3.196 -11.370 1.00 82.94 103 ASN A O 1
ATOM 816 N N . PRO A 1 104 ? -4.213 -5.292 -10.532 1.00 91.25 104 PRO A N 1
ATOM 817 C CA . PRO A 1 104 ? -3.460 -4.919 -9.345 1.00 91.25 104 PRO A CA 1
ATOM 818 C C . PRO A 1 104 ? -2.009 -4.575 -9.710 1.00 91.25 104 PRO A C 1
ATOM 820 O O . PRO A 1 104 ? -1.361 -5.288 -10.477 1.00 91.25 104 PRO A O 1
ATOM 823 N N . VAL A 1 105 ? -1.483 -3.489 -9.142 1.00 92.50 105 VAL A N 1
ATOM 824 C CA . VAL A 1 105 ? -0.076 -3.070 -9.309 1.00 92.50 105 VAL A CA 1
ATOM 825 C C . VAL A 1 105 ? 0.781 -3.377 -8.082 1.00 92.50 105 VAL A C 1
ATOM 827 O O . VAL A 1 105 ? 1.991 -3.529 -8.206 1.00 92.50 105 VAL A O 1
ATOM 830 N N . ALA A 1 106 ? 0.164 -3.507 -6.907 1.00 94.56 106 ALA A N 1
ATOM 831 C CA . ALA A 1 106 ? 0.808 -3.951 -5.676 1.00 94.56 106 ALA A CA 1
ATOM 832 C C . ALA A 1 106 ? -0.230 -4.575 -4.733 1.00 94.56 106 ALA A C 1
ATOM 834 O O . ALA A 1 106 ? -1.415 -4.247 -4.798 1.00 94.56 106 ALA A O 1
ATOM 835 N N . ALA A 1 107 ? 0.222 -5.449 -3.838 1.00 96.31 107 ALA A N 1
ATOM 836 C CA . ALA A 1 107 ? -0.593 -5.996 -2.763 1.00 96.31 107 ALA A CA 1
ATOM 837 C C . ALA A 1 107 ? 0.262 -6.149 -1.504 1.00 96.31 107 ALA A C 1
ATOM 839 O O . ALA A 1 107 ? 1.341 -6.744 -1.549 1.00 96.31 107 ALA A O 1
ATOM 840 N N . TYR A 1 108 ? -0.229 -5.617 -0.389 1.00 95.75 108 TYR A N 1
ATOM 841 C CA . TYR A 1 108 ? 0.420 -5.696 0.916 1.00 95.75 108 TYR A CA 1
ATOM 842 C C . TYR A 1 108 ? -0.447 -6.524 1.864 1.00 95.75 108 TYR A C 1
ATOM 844 O O . TYR A 1 108 ? -1.658 -6.304 1.897 1.00 95.75 108 TYR A O 1
ATOM 852 N N . PRO A 1 109 ? 0.123 -7.466 2.630 1.00 97.19 109 PRO A N 1
ATOM 853 C CA . PRO A 1 109 ? -0.643 -8.213 3.616 1.00 97.19 109 PRO A CA 1
ATOM 854 C C . PRO A 1 109 ? -1.098 -7.285 4.747 1.00 97.19 109 PRO A C 1
ATOM 856 O O . PRO A 1 109 ? -0.308 -6.499 5.277 1.00 97.19 109 PRO A O 1
ATOM 859 N N . ILE A 1 110 ? -2.363 -7.399 5.134 1.00 95.88 110 ILE A N 1
ATOM 860 C CA . ILE A 1 110 ? -2.908 -6.744 6.320 1.00 95.88 110 ILE A CA 1
ATOM 861 C C . ILE A 1 110 ? -2.637 -7.658 7.512 1.00 95.88 110 ILE A C 1
ATOM 863 O O . ILE A 1 110 ? -3.003 -8.828 7.508 1.00 95.88 110 ILE A O 1
ATOM 867 N N . GLN A 1 111 ? -1.975 -7.126 8.539 1.00 92.81 111 GLN A N 1
ATOM 868 C CA . GLN A 1 111 ? -1.649 -7.908 9.736 1.00 92.81 111 GLN A CA 1
ATOM 869 C C . GLN A 1 111 ? -2.869 -8.125 10.634 1.00 92.81 111 GLN A C 1
ATOM 871 O O . GLN A 1 111 ? -3.025 -9.196 11.214 1.00 92.81 111 GLN A O 1
ATOM 876 N N . ALA A 1 112 ? -3.713 -7.101 10.767 1.00 91.25 112 ALA A N 1
ATOM 877 C CA . ALA A 1 112 ? -4.948 -7.152 11.532 1.00 91.25 112 ALA A CA 1
ATOM 878 C C . ALA A 1 112 ? -5.887 -6.016 11.110 1.00 91.25 112 ALA A C 1
ATOM 880 O O . ALA A 1 112 ? -5.438 -4.922 10.762 1.00 91.25 112 ALA A O 1
ATOM 881 N N . HIS A 1 113 ? -7.192 -6.261 11.222 1.00 92.50 113 HIS A N 1
ATOM 882 C CA . HIS A 1 113 ? -8.189 -5.198 11.327 1.00 92.50 113 HIS A CA 1
ATOM 883 C C . HIS A 1 113 ? -8.503 -5.008 12.805 1.00 92.50 113 HIS A C 1
ATOM 885 O O . HIS A 1 113 ? -8.766 -5.983 13.509 1.00 92.50 113 HIS A O 1
ATOM 891 N N . VAL A 1 114 ? -8.449 -3.767 13.274 1.00 88.94 114 VAL A N 1
ATOM 892 C CA . VAL A 1 114 ? -8.729 -3.421 14.668 1.00 88.94 114 VAL A CA 1
ATOM 893 C C . VAL A 1 114 ? -9.724 -2.276 14.724 1.00 88.94 114 VAL A C 1
ATOM 895 O O . VAL A 1 114 ? -9.703 -1.391 13.867 1.00 88.94 114 VAL A O 1
ATOM 898 N N . ASP A 1 115 ? -10.558 -2.296 15.755 1.00 85.12 115 ASP A N 1
ATOM 899 C CA . ASP A 1 115 ? -11.446 -1.193 16.093 1.00 85.12 115 ASP A CA 1
ATOM 900 C C . ASP A 1 115 ? -10.813 -0.393 17.235 1.00 85.12 115 ASP A C 1
ATOM 902 O O . ASP A 1 115 ? -10.467 -0.951 18.281 1.00 85.12 115 ASP A O 1
ATOM 906 N N . VAL A 1 116 ? -10.649 0.914 17.031 1.00 79.81 116 VAL A N 1
ATOM 907 C CA . VAL A 1 116 ? -10.183 1.846 18.065 1.00 79.81 116 VAL A CA 1
ATOM 908 C C . VAL A 1 116 ? -11.406 2.543 18.657 1.00 79.81 116 VAL A C 1
ATOM 910 O O . VAL A 1 116 ? -12.295 2.985 17.930 1.00 79.81 116 VAL A O 1
ATOM 913 N N . LEU A 1 117 ? -11.484 2.583 19.987 1.00 73.81 117 LEU A N 1
ATOM 914 C CA . LEU A 1 117 ? -12.612 3.171 20.707 1.00 73.81 117 LEU A CA 1
ATOM 915 C C . LEU A 1 117 ? -12.369 4.664 20.956 1.00 73.81 117 LEU A C 1
ATOM 917 O O . LEU A 1 117 ? -11.244 5.076 21.233 1.00 73.81 117 LEU A O 1
ATOM 921 N N . ARG A 1 118 ? -13.441 5.458 20.917 1.00 69.12 118 ARG A N 1
ATOM 922 C CA . ARG A 1 118 ? -13.390 6.897 21.207 1.00 69.12 118 ARG A CA 1
ATOM 923 C C . ARG A 1 118 ? -13.124 7.192 22.679 1.00 69.12 118 ARG A C 1
ATOM 925 O O . ARG A 1 118 ? -13.499 6.403 23.552 1.00 69.12 118 ARG A O 1
ATOM 932 N N . GLU A 1 119 ? -12.498 8.338 22.947 1.00 68.81 119 GLU A N 1
ATOM 933 C CA . GLU A 1 119 ? -12.462 8.904 24.296 1.00 68.81 119 GLU A CA 1
ATOM 934 C C . GLU A 1 119 ? -13.861 9.302 24.765 1.00 68.81 119 GLU A C 1
ATOM 936 O O . GLU A 1 119 ? -14.733 9.606 23.959 1.00 68.81 119 GLU A O 1
ATOM 941 N N . TYR A 1 120 ? -14.084 9.261 26.079 1.00 67.12 120 TYR A N 1
ATOM 942 C CA . TYR A 1 120 ? -15.297 9.801 26.683 1.00 67.12 120 TYR A CA 1
ATOM 943 C C . TYR A 1 120 ? -15.079 11.290 26.992 1.00 67.12 120 TYR A C 1
ATOM 945 O O . TYR A 1 120 ? -14.278 11.650 27.860 1.00 67.12 120 TYR A O 1
ATOM 953 N N . ASN A 1 121 ? -15.804 12.157 26.298 1.00 64.94 121 ASN A N 1
ATOM 954 C CA . ASN A 1 121 ? -15.932 13.583 26.537 1.00 64.94 121 ASN A CA 1
ATOM 955 C C . ASN A 1 121 ? -16.994 13.894 27.612 1.00 64.94 121 ASN A C 1
ATOM 957 O O . ASN A 1 121 ? -18.186 14.089 27.358 1.00 64.94 121 ASN A O 1
ATOM 961 N N . ALA A 1 122 ? -16.522 14.090 28.843 1.00 69.25 122 ALA A N 1
ATOM 962 C CA . ALA A 1 122 ? -17.366 14.441 29.985 1.00 69.25 122 ALA A CA 1
ATOM 963 C C . ALA A 1 122 ? -18.121 15.787 29.863 1.00 69.25 122 ALA A C 1
ATOM 965 O O . ALA A 1 122 ? -19.046 16.020 30.643 1.00 69.25 122 ALA A O 1
ATOM 966 N N . ASN A 1 123 ? -17.756 16.669 28.921 1.00 60.53 123 ASN A N 1
ATOM 967 C CA . ASN A 1 123 ? -18.426 17.960 28.718 1.00 60.53 123 ASN A CA 1
ATOM 968 C C . ASN A 1 123 ? -19.673 17.847 27.825 1.00 60.53 123 ASN A C 1
ATOM 970 O O . ASN A 1 123 ? -20.612 18.623 28.001 1.00 60.53 123 ASN A O 1
ATOM 974 N N . THR A 1 124 ? -19.691 16.897 26.885 1.00 66.44 124 THR A N 1
ATOM 975 C CA . THR A 1 124 ? -20.839 16.614 26.003 1.00 66.44 124 THR A CA 1
ATOM 976 C C . THR A 1 124 ? -21.625 15.374 26.435 1.00 66.44 124 THR A C 1
ATOM 978 O O . THR A 1 124 ? -22.784 15.231 26.050 1.00 66.44 124 THR A O 1
ATOM 981 N N . GLY A 1 125 ? -21.036 14.518 27.278 1.00 61.69 125 GLY A N 1
ATOM 982 C CA . GLY A 1 125 ? -21.608 13.227 27.670 1.00 61.69 125 GLY A CA 1
ATOM 983 C C . GLY A 1 125 ? -21.449 12.139 26.603 1.00 61.69 125 GLY A C 1
ATOM 984 O O . GLY A 1 125 ? -22.129 11.116 26.694 1.00 61.69 125 GLY A O 1
ATOM 985 N N . GLU A 1 126 ? -20.597 12.385 25.603 1.00 56.84 126 GLU A N 1
ATOM 986 C CA . GLU A 1 126 ? -20.140 11.406 24.604 1.00 56.84 126 GLU A CA 1
ATOM 987 C C . GLU A 1 126 ? -18.922 10.643 25.104 1.00 56.84 126 GLU A C 1
ATOM 989 O O . GLU A 1 126 ? -18.183 11.237 25.909 1.00 56.84 126 GLU A O 1
#

pLDDT: mean 79.46, std 16.6, range [49.09, 97.62]

Foldseek 3Di:
DVVVVVVVVVVVVVVPPDDPFDFPPPDDPDDDDPVNQADKDKDKDFACDDDPPDDDDDGGDMDDIAIWHWDDDQFKTWTFGPFFDDPPPGDPPDPDDDRRRPPTPDIDTDPDDDDTGTDQDPVVRD